Protein AF-A0A3D5D8W9-F1 (afdb_monomer_lite)

Radius of gyration: 18.55 Å; chains: 1; bounding box: 36×36×40 Å

Foldseek 3Di:
DPPVVVVVVVVVVVVVVVQDPVNVVVVVVVVVVVVVVVLVVQLPDLDKDFDADPVRQTPDIHPNNCVVVVHDNVPD

Structure (mmCIF, N/CA/C/O backbone):
data_AF-A0A3D5D8W9-F1
#
_entry.id   AF-A0A3D5D8W9-F1
#
loop_
_atom_site.group_PDB
_atom_site.id
_atom_site.type_symbol
_atom_site.label_atom_id
_atom_site.label_alt_id
_atom_site.label_comp_id
_atom_site.label_asym_id
_atom_site.label_entity_id
_atom_site.label_seq_id
_atom_site.pdbx_PDB_ins_code
_atom_site.Cartn_x
_atom_site.Cartn_y
_atom_site.Cartn_z
_atom_site.occupancy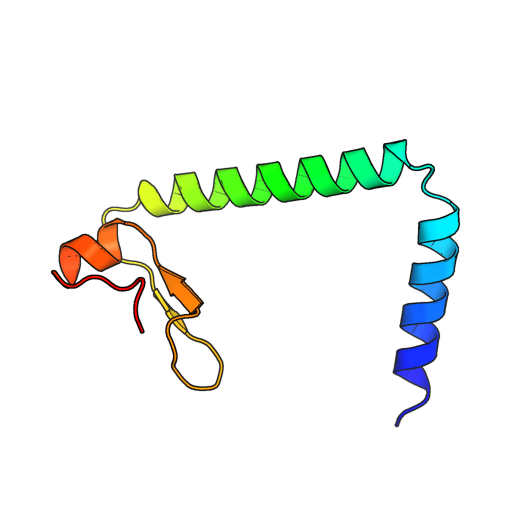
_atom_site.B_iso_or_equiv
_atom_site.auth_seq_id
_atom_site.auth_comp_id
_atom_site.auth_asym_id
_atom_site.auth_atom_id
_atom_site.pdbx_PDB_model_num
ATOM 1 N N . MET A 1 1 ? -18.982 -23.846 14.701 1.00 49.25 1 MET A N 1
ATOM 2 C CA . MET A 1 1 ? -18.059 -22.731 15.019 1.00 49.25 1 MET A CA 1
ATOM 3 C C . MET A 1 1 ? -18.494 -21.418 14.345 1.00 49.25 1 MET A C 1
ATOM 5 O O . MET A 1 1 ? -17.692 -20.766 13.695 1.00 49.25 1 MET A O 1
ATOM 9 N N . ALA A 1 2 ? -19.768 -21.017 14.467 1.00 51.19 2 ALA A N 1
ATOM 10 C CA . ALA A 1 2 ? -20.293 -19.788 13.842 1.00 51.19 2 ALA A CA 1
ATOM 11 C C . ALA A 1 2 ? -20.640 -18.683 14.862 1.00 51.19 2 ALA A C 1
ATOM 13 O O . ALA A 1 2 ? -20.879 -17.547 14.472 1.00 51.19 2 ALA A O 1
ATOM 14 N N . THR A 1 3 ? -20.625 -19.005 16.158 1.00 49.12 3 THR A N 1
ATOM 15 C CA . THR A 1 3 ? -21.136 -18.147 17.239 1.00 49.12 3 THR A CA 1
ATOM 16 C C . THR A 1 3 ? -20.124 -17.099 17.728 1.00 49.12 3 THR A C 1
ATOM 18 O O . THR A 1 3 ? -20.517 -16.085 18.292 1.00 49.12 3 THR A O 1
ATOM 21 N N . GLU A 1 4 ? -18.821 -17.284 17.482 1.00 53.97 4 GLU A N 1
ATOM 22 C CA . GLU A 1 4 ? -17.780 -16.362 17.975 1.00 53.97 4 GLU A CA 1
ATOM 23 C C . GLU A 1 4 ? -17.642 -15.080 17.141 1.00 53.97 4 GLU A C 1
ATOM 25 O O . GLU A 1 4 ? -17.349 -14.021 17.696 1.00 53.97 4 GLU A O 1
ATOM 30 N N . ARG A 1 5 ? -17.905 -15.135 15.824 1.00 51.56 5 ARG A N 1
ATOM 31 C CA . ARG A 1 5 ? -17.790 -13.955 14.947 1.00 51.56 5 ARG A CA 1
ATOM 32 C C . ARG A 1 5 ? -18.796 -12.871 15.329 1.00 51.56 5 ARG A C 1
ATOM 34 O O . ARG A 1 5 ? -18.410 -11.714 15.450 1.00 51.56 5 ARG A O 1
ATOM 41 N N . THR A 1 6 ? -20.043 -13.245 15.610 1.00 55.09 6 THR A N 1
ATOM 42 C CA . THR A 1 6 ? -21.105 -12.302 16.000 1.00 55.09 6 THR A CA 1
ATOM 43 C C . THR A 1 6 ? -20.765 -11.562 17.297 1.00 55.09 6 THR A C 1
ATOM 45 O O . THR A 1 6 ? -20.912 -10.349 17.370 1.00 55.09 6 THR A O 1
ATOM 48 N N . SER A 1 7 ? -20.179 -12.259 18.278 1.00 57.28 7 SER A N 1
ATOM 49 C CA . SER A 1 7 ? -19.759 -11.679 19.564 1.00 57.28 7 SER A CA 1
ATOM 50 C C . SER 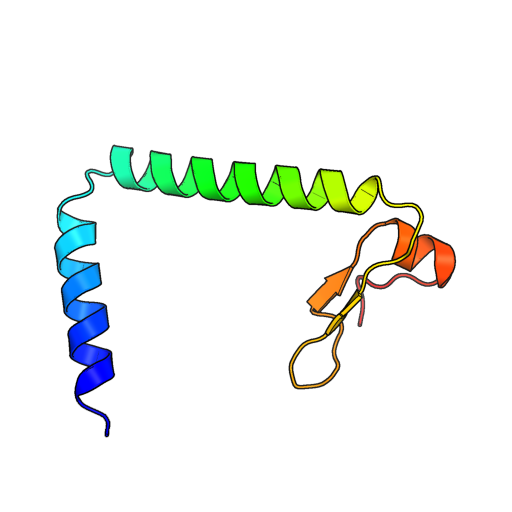A 1 7 ? -18.621 -10.651 19.450 1.00 57.28 7 SER A C 1
ATOM 52 O O . SER A 1 7 ? -18.505 -9.754 20.289 1.00 57.28 7 SER A O 1
ATOM 54 N N . PHE A 1 8 ? -17.734 -10.789 18.463 1.00 59.19 8 PHE A N 1
ATOM 55 C CA . PHE A 1 8 ? -16.661 -9.821 18.227 1.00 59.19 8 PHE A CA 1
ATOM 56 C C . PHE A 1 8 ? -17.199 -8.545 17.572 1.00 59.19 8 PHE A C 1
ATOM 58 O O . PHE A 1 8 ? -16.889 -7.449 18.037 1.00 59.19 8 PHE A O 1
ATOM 65 N N . PHE A 1 9 ? -18.062 -8.688 16.560 1.00 56.12 9 PHE A N 1
ATOM 66 C CA . PHE A 1 9 ? -18.686 -7.546 15.891 1.00 56.12 9 PHE A CA 1
ATOM 67 C C . PHE A 1 9 ? -19.634 -6.775 16.816 1.00 56.12 9 PHE A C 1
ATOM 69 O O . PHE A 1 9 ? -19.563 -5.553 16.819 1.00 56.12 9 PHE A O 1
ATOM 76 N N . ASP A 1 10 ? -20.406 -7.446 17.680 1.00 60.88 10 ASP A N 1
ATOM 77 C CA . ASP A 1 10 ? -21.255 -6.774 18.682 1.00 60.88 10 ASP A CA 1
ATOM 78 C C . ASP A 1 10 ? -20.442 -5.952 19.694 1.00 60.88 10 ASP A C 1
ATOM 80 O O . ASP A 1 10 ? -20.838 -4.857 20.094 1.00 60.88 10 ASP A O 1
ATOM 84 N N . ARG A 1 11 ? -19.260 -6.443 20.092 1.00 61.00 11 ARG A N 1
ATOM 85 C CA . ARG A 1 11 ? -18.364 -5.718 21.010 1.00 61.00 11 ARG A CA 1
ATOM 86 C C . ARG A 1 11 ? -17.679 -4.519 20.358 1.00 61.00 11 ARG A C 1
ATOM 88 O O . ARG A 1 11 ? -17.371 -3.554 21.055 1.00 61.00 11 ARG A O 1
ATOM 95 N N . ILE A 1 12 ? -17.423 -4.584 19.053 1.00 59.84 12 ILE A N 1
ATOM 96 C CA . ILE A 1 12 ? -16.881 -3.460 18.283 1.00 59.84 12 ILE A CA 1
ATOM 97 C C . ILE A 1 12 ? -17.980 -2.435 18.009 1.00 59.84 12 ILE A C 1
ATOM 99 O O . ILE A 1 12 ? -17.757 -1.250 18.235 1.00 59.84 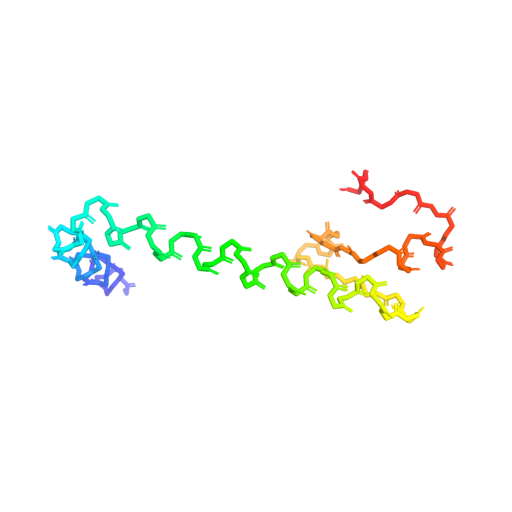12 ILE A O 1
ATOM 103 N N . ALA A 1 13 ? -19.174 -2.883 17.617 1.00 59.53 13 ALA A N 1
ATOM 104 C CA . ALA A 1 13 ? -20.327 -2.027 17.359 1.00 59.53 13 ALA A CA 1
ATOM 105 C C . ALA A 1 13 ? -20.705 -1.195 18.596 1.00 59.53 13 ALA A C 1
ATOM 107 O O . ALA A 1 13 ? -20.778 0.026 18.507 1.00 59.53 13 ALA A O 1
ATOM 108 N N . GLY A 1 14 ? -20.792 -1.818 19.779 1.00 62.97 14 GLY A N 1
ATOM 109 C CA . GLY A 1 14 ? -21.097 -1.106 21.028 1.00 62.97 14 GLY A CA 1
ATOM 110 C C . GLY A 1 14 ? -20.006 -0.139 21.519 1.00 62.97 14 GLY A C 1
ATOM 111 O O . GLY A 1 14 ? -20.255 0.659 22.420 1.00 62.97 14 GLY A O 1
ATOM 112 N N . ARG A 1 15 ? -18.791 -0.198 20.952 1.00 56.50 15 ARG A N 1
ATOM 113 C CA . ARG A 1 15 ? -17.715 0.781 21.199 1.00 56.50 15 ARG A CA 1
ATOM 114 C C . ARG A 1 15 ? -17.668 1.883 20.143 1.00 56.50 15 ARG A C 1
ATOM 116 O O . ARG A 1 15 ? -17.225 2.981 20.463 1.00 56.50 15 ARG A O 1
ATOM 123 N N . ILE A 1 16 ? -18.132 1.610 18.922 1.00 55.59 16 ILE A N 1
ATOM 124 C CA . ILE A 1 16 ? -18.318 2.623 17.874 1.00 55.59 16 ILE A CA 1
ATOM 125 C C . ILE A 1 16 ? -19.417 3.610 18.285 1.00 55.59 16 ILE A C 1
ATOM 127 O O . ILE A 1 16 ? -19.228 4.803 18.090 1.00 55.59 16 ILE A O 1
ATOM 131 N N . ASP A 1 17 ? -20.469 3.152 18.970 1.00 54.19 17 ASP A N 1
ATOM 132 C CA . ASP A 1 17 ? -21.500 4.030 19.556 1.00 54.19 17 ASP A CA 1
ATOM 133 C C . ASP A 1 17 ? -20.965 4.992 20.642 1.00 54.19 17 ASP A C 1
ATOM 135 O O . ASP A 1 17 ? -21.642 5.953 20.994 1.00 54.19 17 ASP A O 1
ATOM 139 N N . GLN A 1 18 ? -19.762 4.754 21.189 1.00 56.28 18 GLN A N 1
ATOM 140 C CA . GLN A 1 18 ? -19.105 5.639 22.170 1.00 56.28 18 GLN A CA 1
ATOM 141 C C . GLN A 1 18 ? -18.050 6.562 21.545 1.00 56.28 18 GLN A C 1
ATOM 143 O O . GLN A 1 18 ? -17.478 7.404 22.240 1.00 56.28 18 GLN A O 1
ATOM 148 N N . LEU A 1 19 ? -17.769 6.408 20.250 1.00 52.75 19 LEU A N 1
ATOM 149 C CA . LEU A 1 19 ? -17.012 7.387 19.488 1.00 52.75 19 LEU A CA 1
ATOM 150 C C . LEU A 1 19 ? -18.028 8.382 18.932 1.00 52.75 19 LEU A C 1
ATOM 152 O O . LEU A 1 19 ? -18.679 8.106 17.927 1.00 52.75 19 LEU A O 1
ATOM 156 N N . ASP A 1 20 ? -18.139 9.553 19.559 1.00 61.78 20 ASP A N 1
ATOM 157 C CA . ASP A 1 20 ? -18.761 10.701 18.898 1.00 61.78 20 ASP A CA 1
ATOM 158 C C . ASP A 1 20 ? -18.145 10.859 17.496 1.00 61.78 20 ASP A C 1
ATOM 160 O O . ASP A 1 20 ? -16.989 10.484 17.269 1.00 61.78 20 ASP A O 1
ATOM 164 N N . SER A 1 21 ? -18.901 11.408 16.541 1.00 61.50 21 SER A N 1
ATOM 165 C CA . SER A 1 21 ? -18.468 11.591 15.142 1.00 61.50 21 SER A CA 1
ATOM 166 C C . SER A 1 21 ? -17.032 12.142 15.016 1.00 61.50 21 SER A C 1
ATOM 168 O O . SER A 1 21 ? -16.300 11.762 14.102 1.00 61.50 21 SER A O 1
ATOM 170 N N . ASP A 1 22 ? -16.595 12.973 15.966 1.00 63.19 22 ASP A N 1
ATOM 171 C CA . ASP A 1 22 ? -15.242 13.537 16.057 1.00 63.19 22 ASP A CA 1
ATOM 172 C C . ASP A 1 22 ? -14.143 12.499 16.369 1.00 63.19 22 ASP A C 1
ATOM 174 O O . ASP A 1 22 ? -13.033 12.562 15.830 1.00 63.19 22 ASP A O 1
ATOM 178 N N . GLY A 1 23 ? -14.438 11.505 17.208 1.00 70.00 23 GLY A N 1
ATOM 179 C CA . GLY A 1 23 ? -13.531 10.404 17.532 1.00 70.00 23 GLY A CA 1
ATOM 180 C C . GLY A 1 23 ? -13.305 9.474 16.341 1.00 70.00 23 GLY A C 1
ATOM 181 O O . GLY A 1 23 ? -12.164 9.111 16.047 1.00 70.00 23 GLY A O 1
ATOM 182 N N . LEU A 1 24 ? -14.370 9.147 15.600 1.00 76.38 24 LEU A N 1
ATOM 183 C CA . LEU A 1 24 ? -14.267 8.346 14.377 1.00 76.38 24 LEU A CA 1
ATOM 184 C C . LEU A 1 24 ? -13.502 9.100 13.279 1.00 76.38 24 LEU A C 1
ATOM 186 O O . LEU A 1 24 ? -12.593 8.532 12.674 1.00 76.38 24 LEU A O 1
ATOM 190 N N . GLN A 1 25 ? -13.799 10.389 13.081 1.00 72.12 25 GLN A N 1
ATOM 191 C CA . GLN A 1 25 ? -13.054 11.275 12.175 1.00 72.12 25 GLN A CA 1
ATOM 192 C C . GLN A 1 25 ? -11.557 11.301 12.511 1.00 72.12 25 GLN A C 1
ATOM 194 O O . GLN A 1 25 ? -10.716 11.177 11.623 1.00 72.12 25 GLN A O 1
ATOM 199 N N . THR A 1 26 ? -11.207 11.391 13.797 1.00 79.75 26 THR A N 1
ATOM 200 C CA . THR A 1 26 ? -9.806 11.409 14.246 1.00 79.75 26 THR A CA 1
ATOM 201 C C . THR A 1 26 ? -9.082 10.103 13.922 1.00 79.75 26 THR A C 1
ATOM 203 O O . THR A 1 26 ? -7.943 10.127 13.449 1.00 79.75 26 THR A O 1
ATOM 206 N N . VAL A 1 27 ? -9.733 8.958 14.147 1.00 80.19 27 VAL A N 1
ATOM 207 C CA . VAL A 1 27 ? -9.162 7.639 13.837 1.00 80.19 27 VAL A CA 1
ATOM 208 C C . VAL A 1 27 ? -9.009 7.449 12.328 1.00 80.19 27 VAL A C 1
ATOM 210 O O . VAL A 1 27 ? -7.937 7.052 11.878 1.00 80.19 27 VAL A O 1
ATOM 213 N N . VAL A 1 28 ? -10.027 7.797 11.537 1.00 82.62 28 VAL A N 1
ATOM 214 C CA . VAL A 1 28 ? -9.969 7.728 10.068 1.00 82.62 28 VAL A CA 1
ATOM 215 C C . VAL A 1 28 ? -8.861 8.632 9.521 1.00 82.62 28 VAL A C 1
ATOM 217 O O . VAL A 1 28 ? -8.042 8.181 8.723 1.00 82.62 28 VAL A O 1
ATOM 220 N N . ALA A 1 29 ? -8.756 9.874 10.002 1.00 81.38 29 ALA A N 1
ATOM 221 C CA . ALA A 1 29 ? -7.710 10.810 9.589 1.00 81.38 29 ALA A CA 1
ATOM 222 C C . ALA A 1 29 ? -6.300 10.357 10.001 1.00 81.38 29 ALA A C 1
ATOM 224 O O . ALA A 1 29 ? -5.306 10.721 9.369 1.00 81.38 29 ALA A O 1
ATOM 225 N N . ARG A 1 30 ? -6.173 9.596 11.091 1.00 8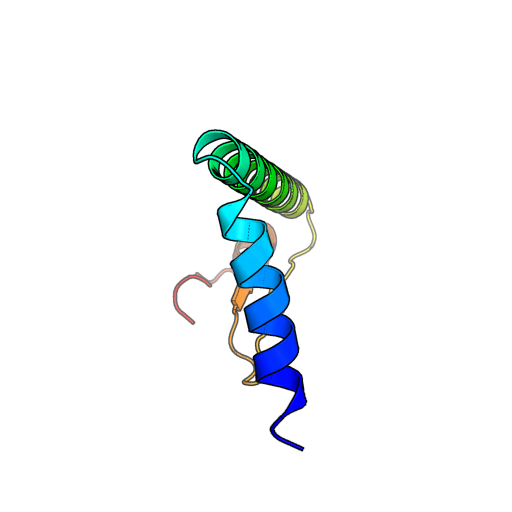3.06 30 ARG A N 1
ATOM 226 C CA . ARG A 1 30 ? -4.897 8.997 11.489 1.00 83.06 30 ARG A CA 1
ATOM 227 C C . ARG A 1 30 ? -4.518 7.830 10.578 1.00 83.06 30 ARG A C 1
ATOM 229 O O . ARG A 1 30 ? -3.387 7.802 10.112 1.00 83.06 30 ARG A O 1
ATOM 236 N N . LEU A 1 31 ? -5.455 6.927 10.295 1.00 82.00 31 LEU A N 1
ATOM 237 C CA . LEU A 1 31 ? -5.228 5.791 9.397 1.00 82.00 31 LEU A CA 1
ATOM 238 C C . LEU A 1 31 ? -4.888 6.246 7.973 1.00 82.00 31 LEU A C 1
ATOM 240 O O . LEU A 1 31 ? -3.987 5.682 7.362 1.00 82.00 31 LEU A O 1
ATOM 244 N N . ALA A 1 32 ? -5.557 7.289 7.473 1.00 80.75 32 ALA A N 1
ATOM 245 C CA . ALA A 1 32 ? -5.229 7.894 6.183 1.00 80.75 32 ALA A CA 1
ATOM 246 C C . ALA A 1 32 ? -3.780 8.406 6.158 1.00 80.75 32 ALA A C 1
ATOM 248 O O . ALA A 1 32 ? -3.015 8.025 5.285 1.00 80.75 32 ALA A O 1
ATOM 249 N N . ARG A 1 33 ? -3.356 9.162 7.181 1.00 83.94 33 ARG A N 1
ATOM 250 C CA . ARG A 1 33 ? -1.967 9.645 7.281 1.00 83.94 33 ARG A CA 1
ATOM 251 C C . ARG A 1 33 ? -0.935 8.527 7.386 1.00 83.94 33 ARG A C 1
ATOM 253 O O . ARG A 1 33 ? 0.134 8.643 6.801 1.00 83.94 33 ARG A O 1
ATOM 260 N N . GLU A 1 34 ? -1.222 7.477 8.153 1.00 85.56 34 GLU A N 1
ATOM 261 C CA . GLU A 1 34 ? -0.323 6.321 8.262 1.00 85.56 34 GLU A CA 1
ATOM 262 C C . GLU A 1 34 ? -0.209 5.583 6.918 1.00 85.56 34 GLU A C 1
ATOM 264 O O . GLU A 1 34 ? 0.893 5.188 6.544 1.00 85.56 34 GLU A O 1
ATOM 269 N N . ARG A 1 35 ? -1.306 5.465 6.156 1.00 82.12 35 ARG A N 1
ATOM 270 C CA . ARG A 1 35 ? -1.284 4.928 4.789 1.00 82.12 35 ARG A CA 1
ATOM 271 C C . ARG A 1 35 ? -0.451 5.804 3.849 1.00 82.12 35 ARG A C 1
ATOM 273 O O . ARG A 1 35 ? 0.452 5.278 3.209 1.00 82.12 35 ARG A O 1
ATOM 280 N N . ASP A 1 36 ? -0.722 7.106 3.792 1.00 81.88 36 ASP A N 1
ATOM 281 C CA . ASP A 1 36 ? -0.035 8.033 2.879 1.00 81.88 36 ASP A CA 1
ATOM 282 C C . ASP A 1 36 ? 1.477 8.075 3.158 1.00 81.88 36 ASP A C 1
ATOM 284 O O . ASP A 1 36 ? 2.307 8.124 2.248 1.00 81.88 36 ASP A O 1
ATOM 288 N N . PHE A 1 37 ? 1.850 8.013 4.440 1.00 82.69 37 PHE A N 1
ATOM 289 C CA . PHE A 1 37 ? 3.245 7.919 4.855 1.00 82.69 37 PHE A CA 1
ATOM 290 C C . PHE A 1 37 ? 3.908 6.634 4.353 1.00 82.69 37 PHE A C 1
ATOM 292 O O . PHE A 1 37 ? 5.028 6.686 3.849 1.00 82.69 37 PHE A O 1
ATOM 299 N N . LEU A 1 38 ? 3.229 5.488 4.480 1.00 81.19 38 LEU A N 1
ATOM 300 C CA . LEU A 1 38 ? 3.749 4.213 3.990 1.00 81.19 38 LEU A CA 1
ATOM 301 C C . LEU A 1 38 ? 3.904 4.215 2.467 1.00 81.19 38 LEU A C 1
ATOM 303 O O . LEU A 1 38 ? 4.957 3.800 1.996 1.00 81.19 38 LEU A O 1
ATOM 307 N N . GLU A 1 39 ? 2.921 4.723 1.716 1.00 79.44 39 GLU A N 1
ATOM 308 C CA . GLU A 1 39 ? 3.023 4.877 0.254 1.00 79.44 39 GLU A CA 1
ATOM 309 C C . GLU A 1 39 ? 4.262 5.700 -0.119 1.00 79.44 39 GLU A C 1
ATOM 311 O O . GLU A 1 39 ? 5.125 5.219 -0.848 1.00 79.44 39 GLU A O 1
ATOM 316 N N . THR A 1 40 ? 4.430 6.867 0.511 1.00 83.44 40 THR A N 1
ATOM 317 C CA . THR A 1 40 ? 5.592 7.739 0.276 1.00 83.44 40 THR A CA 1
ATOM 318 C C . THR A 1 40 ? 6.914 7.024 0.566 1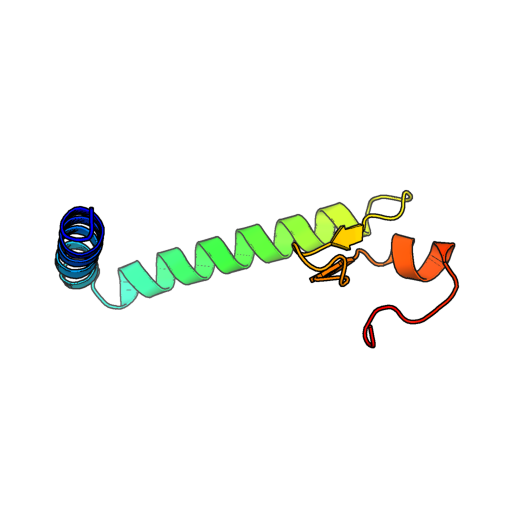.00 83.44 40 THR A C 1
ATOM 320 O O . THR A 1 40 ? 7.871 7.152 -0.193 1.00 83.44 40 THR A O 1
ATOM 323 N N . LEU A 1 41 ? 6.999 6.267 1.666 1.00 83.81 41 LEU A N 1
ATOM 324 C CA . LEU A 1 41 ? 8.213 5.516 1.986 1.00 83.81 41 LEU A CA 1
ATOM 325 C C . LEU A 1 41 ? 8.524 4.458 0.928 1.00 83.81 41 LEU A C 1
ATOM 327 O O . LEU A 1 41 ? 9.686 4.304 0.558 1.00 83.81 41 LEU A O 1
ATOM 331 N N . PHE A 1 42 ? 7.522 3.733 0.439 1.00 82.12 42 PHE A N 1
ATOM 332 C CA . PHE A 1 42 ? 7.757 2.714 -0.576 1.00 82.12 42 PHE A CA 1
ATOM 333 C C . PHE A 1 42 ? 8.145 3.298 -1.933 1.00 82.12 42 PHE A C 1
ATOM 335 O O . PHE A 1 42 ? 8.968 2.692 -2.619 1.00 82.12 42 PHE A O 1
ATOM 342 N N . ASP A 1 43 ? 7.631 4.471 -2.296 1.00 79.12 43 ASP A N 1
ATOM 343 C CA . ASP A 1 43 ? 8.042 5.167 -3.520 1.00 79.12 43 ASP A CA 1
ATOM 344 C C . ASP A 1 43 ? 9.494 5.665 -3.447 1.00 79.12 43 ASP A C 1
ATOM 346 O O . ASP A 1 43 ? 10.161 5.795 -4.469 1.00 79.12 43 ASP A O 1
ATOM 350 N N . THR A 1 44 ? 10.043 5.878 -2.244 1.00 83.56 44 THR A N 1
ATOM 351 C CA . THR A 1 44 ? 11.470 6.226 -2.090 1.00 83.56 44 THR A CA 1
ATOM 352 C C . THR A 1 44 ? 12.430 5.039 -2.224 1.00 83.56 44 THR A C 1
ATOM 354 O O . THR A 1 44 ? 13.643 5.247 -2.267 1.00 83.56 44 THR A O 1
ATOM 357 N N . ILE A 1 45 ? 11.931 3.800 -2.262 1.00 85.19 45 ILE A N 1
ATOM 358 C CA . ILE A 1 45 ? 12.766 2.600 -2.392 1.00 85.19 45 ILE A CA 1
ATOM 359 C C . ILE A 1 45 ? 13.112 2.381 -3.871 1.00 85.19 45 ILE A C 1
ATOM 361 O O . ILE A 1 45 ? 12.218 2.267 -4.703 1.00 85.19 45 ILE A O 1
ATOM 365 N N . GLU A 1 46 ? 14.405 2.271 -4.200 1.00 82.94 46 GLU A N 1
ATOM 366 C CA . GLU A 1 46 ? 14.870 1.993 -5.574 1.00 82.94 46 GLU A CA 1
ATOM 367 C C . GLU A 1 46 ? 14.531 0.564 -6.044 1.00 82.94 46 GLU A C 1
ATOM 369 O O . GLU A 1 46 ? 14.365 0.320 -7.239 1.00 82.94 46 GLU A O 1
ATOM 374 N N . ASP A 1 47 ? 14.375 -0.377 -5.109 1.00 89.38 47 ASP A N 1
ATOM 375 C CA . ASP A 1 47 ? 13.878 -1.724 -5.390 1.00 89.38 47 ASP A CA 1
ATOM 376 C C . ASP A 1 47 ? 12.358 -1.719 -5.658 1.00 89.38 47 ASP A C 1
ATOM 378 O O . ASP A 1 47 ? 11.564 -1.042 -4.996 1.00 89.38 47 ASP A O 1
ATOM 382 N N . GLY A 1 48 ? 11.925 -2.535 -6.620 1.00 89.69 48 GLY A N 1
ATOM 383 C CA . GLY A 1 48 ? 10.508 -2.724 -6.925 1.00 89.69 48 GLY A CA 1
ATOM 384 C C . GLY A 1 48 ? 9.805 -3.598 -5.886 1.00 89.69 48 GLY A C 1
ATOM 385 O O . GLY A 1 48 ? 10.242 -4.715 -5.605 1.00 89.69 48 GLY A O 1
ATOM 386 N N . VAL A 1 49 ? 8.679 -3.119 -5.356 1.00 90.44 49 VAL A N 1
ATOM 387 C CA . VAL A 1 49 ? 7.827 -3.847 -4.408 1.00 90.44 49 VAL A CA 1
ATOM 388 C C . VAL A 1 49 ? 6.493 -4.190 -5.066 1.00 90.44 49 VAL A C 1
ATOM 390 O O . VAL A 1 49 ? 5.813 -3.325 -5.610 1.00 90.44 49 VAL A O 1
ATOM 393 N N . LEU A 1 50 ? 6.103 -5.462 -4.972 1.00 91.31 50 LEU A N 1
ATOM 394 C CA . LEU A 1 50 ? 4.848 -6.009 -5.486 1.00 91.31 50 LEU A CA 1
ATOM 395 C C . LEU A 1 50 ? 4.145 -6.796 -4.388 1.00 91.31 50 LEU A C 1
ATOM 397 O O . LEU A 1 50 ? 4.740 -7.678 -3.766 1.00 91.31 50 LEU A O 1
ATOM 401 N N . VAL A 1 51 ? 2.863 -6.517 -4.187 1.00 91.19 51 VAL A N 1
ATOM 402 C CA . VAL A 1 51 ? 2.006 -7.279 -3.279 1.00 91.19 51 VAL A CA 1
ATOM 403 C C . VAL A 1 51 ? 0.984 -8.034 -4.111 1.00 91.19 51 VAL A C 1
ATOM 405 O O . VAL A 1 51 ? 0.291 -7.441 -4.938 1.00 91.19 51 VAL A O 1
ATOM 408 N N . LEU A 1 52 ? 0.898 -9.344 -3.887 1.00 92.56 52 LEU A N 1
ATOM 409 C CA . LEU A 1 52 ? -0.052 -10.218 -4.562 1.00 92.56 52 LEU A CA 1
ATOM 410 C C . LEU A 1 52 ? -1.159 -10.658 -3.604 1.00 92.56 52 LEU A C 1
ATOM 412 O O . LEU A 1 52 ? -0.906 -10.938 -2.430 1.00 92.56 52 LEU A O 1
ATOM 416 N N . ASP A 1 53 ? -2.376 -10.783 -4.122 1.00 93.00 53 ASP A N 1
ATOM 417 C CA . ASP A 1 53 ? -3.475 -11.418 -3.407 1.00 93.00 53 ASP A CA 1
ATOM 418 C C . ASP A 1 53 ? -3.351 -12.959 -3.410 1.00 93.00 53 ASP A C 1
ATOM 420 O O . ASP A 1 53 ? -2.453 -13.559 -4.008 1.00 93.00 53 ASP A O 1
ATOM 424 N N . ALA A 1 54 ? -4.295 -13.639 -2.754 1.00 95.06 54 ALA A N 1
ATOM 425 C CA . ALA A 1 54 ? -4.319 -15.104 -2.693 1.00 95.06 54 ALA A CA 1
ATOM 426 C C . ALA A 1 54 ? -4.533 -15.795 -4.059 1.00 95.06 54 ALA A C 1
ATOM 428 O O . ALA A 1 54 ? -4.379 -17.012 -4.159 1.00 95.06 54 ALA A O 1
ATOM 429 N N . LYS A 1 55 ? -4.912 -15.045 -5.100 1.00 95.44 55 LYS A N 1
ATOM 430 C CA . LYS A 1 55 ? -5.079 -15.506 -6.485 1.00 95.44 55 LYS A CA 1
ATOM 431 C C . LYS A 1 55 ? -3.890 -15.107 -7.370 1.00 95.44 55 LYS A C 1
ATOM 433 O O . LYS A 1 55 ? -3.976 -15.250 -8.590 1.00 95.44 55 LYS A O 1
ATOM 438 N N . ALA A 1 56 ? -2.800 -14.634 -6.763 1.00 91.00 56 ALA A N 1
ATOM 439 C CA . ALA A 1 56 ? -1.607 -14.139 -7.438 1.00 91.00 56 ALA A CA 1
ATOM 440 C C . ALA A 1 56 ? -1.860 -12.936 -8.369 1.00 91.00 56 ALA A C 1
ATOM 442 O O . ALA A 1 56 ? -1.119 -12.743 -9.330 1.00 91.00 56 ALA A O 1
ATOM 443 N N . GLN A 1 57 ? -2.897 -12.137 -8.101 1.00 91.88 57 GLN A N 1
ATOM 444 C CA . GLN A 1 57 ? -3.125 -10.859 -8.780 1.00 91.88 57 GLN A CA 1
ATOM 445 C C . GLN A 1 57 ? -2.421 -9.737 -8.024 1.00 91.88 57 GLN A C 1
ATOM 447 O O . GLN A 1 57 ? -2.341 -9.781 -6.796 1.00 91.88 57 GLN A O 1
ATOM 452 N N . ILE A 1 58 ? -1.921 -8.731 -8.742 1.00 91.00 58 ILE A N 1
ATOM 453 C CA . ILE A 1 58 ? -1.256 -7.580 -8.128 1.00 91.00 58 ILE A CA 1
ATOM 454 C C . ILE A 1 58 ? -2.309 -6.758 -7.385 1.00 91.00 58 ILE A C 1
ATOM 456 O O . ILE A 1 58 ? -3.214 -6.199 -7.990 1.00 91.00 58 ILE A O 1
ATOM 460 N N . SER A 1 59 ? -2.200 -6.699 -6.059 1.00 91.06 59 SER A N 1
ATOM 461 C CA . SER A 1 59 ? -3.074 -5.875 -5.222 1.00 91.06 59 SER A CA 1
ATOM 462 C C . SER A 1 59 ? -2.496 -4.488 -4.956 1.00 91.06 59 SER A C 1
ATOM 464 O O . SER A 1 59 ? -3.247 -3.587 -4.591 1.00 91.06 59 SER A O 1
ATOM 466 N N . TRP A 1 60 ? -1.171 -4.335 -5.067 1.00 89.69 60 TRP A N 1
ATOM 467 C CA . TRP A 1 60 ? -0.465 -3.068 -4.871 1.00 89.69 60 TRP A CA 1
ATOM 468 C C . TRP A 1 60 ? 0.977 -3.145 -5.404 1.00 89.69 60 TRP A C 1
ATOM 470 O O . TRP A 1 60 ? 1.585 -4.221 -5.379 1.00 89.69 60 TRP A O 1
ATOM 480 N N . HIS A 1 61 ? 1.530 -2.012 -5.835 1.00 90.44 61 HIS A N 1
ATOM 481 C CA . HIS A 1 61 ? 2.931 -1.859 -6.232 1.00 90.44 61 HIS A CA 1
ATOM 482 C C . HIS A 1 61 ? 3.439 -0.439 -5.925 1.00 90.44 61 HIS A C 1
ATOM 484 O O . HIS A 1 61 ? 2.632 0.484 -5.836 1.00 90.44 61 HIS A O 1
ATOM 490 N N . ASN A 1 62 ? 4.759 -0.269 -5.784 1.00 89.94 62 ASN A N 1
ATOM 491 C CA . ASN A 1 62 ? 5.393 1.060 -5.754 1.00 89.94 62 ASN A CA 1
ATOM 492 C C . ASN A 1 62 ? 5.756 1.545 -7.170 1.00 89.94 62 ASN A C 1
ATOM 494 O O . ASN A 1 62 ? 5.710 0.768 -8.131 1.00 89.94 62 ASN A O 1
ATOM 498 N N . GLU A 1 63 ? 6.152 2.815 -7.298 1.00 88.62 63 GLU A N 1
ATOM 499 C CA . GLU A 1 63 ? 6.577 3.398 -8.585 1.00 88.62 63 GLU A CA 1
ATOM 500 C C . GLU A 1 63 ? 7.785 2.656 -9.195 1.00 88.62 63 GLU A C 1
ATOM 502 O O . GLU A 1 63 ? 7.807 2.343 -10.389 1.00 88.62 63 GLU A O 1
ATOM 507 N N . SER A 1 64 ? 8.769 2.283 -8.369 1.00 90.88 64 SER A N 1
ATOM 508 C CA . SER A 1 64 ? 9.968 1.566 -8.824 1.00 90.88 64 SER A CA 1
ATOM 509 C C . SER A 1 64 ? 9.649 0.219 -9.478 1.00 90.88 64 SER A C 1
ATOM 511 O O . SER A 1 64 ? 10.310 -0.158 -10.444 1.00 90.88 64 SER A O 1
ATOM 513 N N . ALA A 1 65 ? 8.625 -0.510 -9.019 1.00 91.88 65 ALA A N 1
ATOM 514 C CA . ALA A 1 65 ? 8.216 -1.770 -9.642 1.00 91.88 65 ALA A CA 1
ATOM 515 C C . ALA A 1 65 ? 7.725 -1.574 -11.085 1.00 91.88 65 ALA A C 1
ATOM 517 O O . ALA A 1 65 ? 8.088 -2.355 -11.966 1.00 91.88 65 ALA A O 1
ATOM 518 N N . GLU A 1 66 ? 6.945 -0.522 -11.340 1.00 90.69 66 GLU A N 1
ATOM 519 C CA . GLU A 1 66 ? 6.487 -0.170 -12.687 1.00 90.69 66 GLU A CA 1
ATOM 520 C C . GLU A 1 66 ? 7.667 0.245 -13.577 1.00 90.69 66 GLU A C 1
ATOM 522 O O . GLU A 1 66 ? 7.786 -0.218 -14.716 1.00 90.69 66 GLU A O 1
ATOM 527 N N . HIS A 1 67 ? 8.595 1.038 -13.032 1.00 89.94 67 HIS A N 1
ATOM 528 C CA . HIS A 1 67 ? 9.796 1.466 -13.746 1.00 89.94 67 HIS A CA 1
ATOM 529 C C . HIS A 1 67 ? 10.707 0.291 -14.132 1.00 89.94 67 HIS A C 1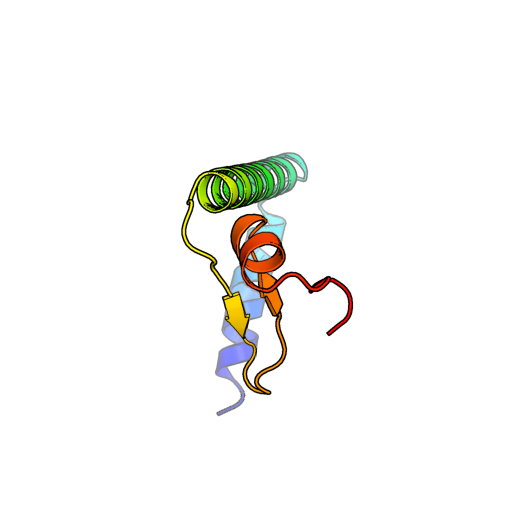
ATOM 531 O O . HIS A 1 67 ? 11.147 0.192 -15.279 1.00 89.94 67 HIS A O 1
ATOM 537 N N . LEU A 1 68 ? 10.968 -0.622 -13.192 1.00 90.81 68 LEU A N 1
ATOM 538 C CA . LEU A 1 68 ? 11.853 -1.772 -13.393 1.00 90.81 68 LEU A CA 1
ATOM 539 C C . LEU A 1 68 ? 11.255 -2.817 -14.342 1.00 90.81 68 LEU A C 1
ATOM 541 O O . LEU A 1 68 ? 11.993 -3.440 -15.106 1.00 90.81 68 LEU A O 1
ATOM 545 N N . LEU A 1 69 ? 9.934 -3.019 -14.303 1.00 90.75 69 LEU A N 1
ATOM 546 C CA . LEU A 1 69 ? 9.243 -3.951 -15.198 1.00 90.75 69 LEU A CA 1
ATOM 547 C C . LEU A 1 69 ? 8.944 -3.344 -16.574 1.00 90.75 69 LEU A C 1
ATOM 549 O O . LEU A 1 69 ? 8.736 -4.092 -17.532 1.00 90.75 69 LEU A O 1
ATOM 553 N N . GLY A 1 70 ? 8.943 -2.013 -16.689 1.00 90.31 70 GLY A N 1
ATOM 554 C CA . GLY A 1 70 ? 8.738 -1.293 -17.945 1.00 90.31 70 GLY A CA 1
ATOM 555 C C . GLY A 1 70 ? 7.331 -1.449 -18.529 1.00 90.31 70 GLY A C 1
ATOM 556 O O . GLY A 1 70 ? 7.155 -1.332 -19.743 1.00 90.31 70 GLY A O 1
ATOM 557 N N . LEU A 1 71 ? 6.335 -1.761 -17.696 1.00 88.00 71 LEU A N 1
ATOM 558 C CA . LEU A 1 71 ? 4.952 -2.024 -18.096 1.00 88.00 71 LEU A CA 1
ATOM 559 C C . LEU A 1 71 ? 3.989 -1.450 -17.049 1.00 88.00 71 LEU A C 1
ATOM 561 O O . LEU A 1 71 ? 4.263 -1.610 -15.863 1.00 88.00 71 LEU A O 1
ATOM 565 N N . PRO A 1 72 ? 2.847 -0.867 -17.460 1.00 84.88 72 PRO A N 1
ATOM 566 C CA . PRO A 1 72 ? 1.877 -0.312 -16.524 1.00 84.88 72 PRO A CA 1
ATOM 567 C C . PRO A 1 72 ? 1.200 -1.420 -15.713 1.00 84.88 72 PRO A C 1
ATOM 569 O O . PRO A 1 72 ? 0.546 -2.300 -16.283 1.00 84.88 72 PRO A O 1
ATOM 572 N N . LEU A 1 73 ? 1.350 -1.365 -14.389 1.00 82.75 73 LEU A N 1
ATOM 573 C CA . LEU A 1 73 ? 0.828 -2.367 -13.452 1.00 82.75 73 LEU A CA 1
ATOM 574 C C . LEU A 1 73 ? -0.597 -2.052 -12.960 1.00 82.75 73 LEU A C 1
ATOM 576 O O . LEU A 1 73 ? -1.297 -2.961 -12.519 1.00 82.75 73 LEU A O 1
ATOM 580 N N . ASP A 1 74 ? -1.078 -0.822 -13.182 1.00 71.31 74 ASP A N 1
ATOM 581 C CA . ASP A 1 74 ? -2.438 -0.333 -12.878 1.00 71.31 74 ASP A CA 1
ATOM 582 C C . ASP A 1 74 ? -3.583 -1.084 -13.602 1.00 71.31 74 ASP A C 1
ATOM 584 O O . ASP A 1 74 ? -4.762 -0.761 -13.435 1.00 71.31 74 ASP A O 1
ATOM 588 N N . LYS A 1 75 ? -3.262 -2.056 -14.467 1.00 53.91 75 LYS A N 1
ATOM 589 C CA . LYS A 1 75 ? -4.220 -2.768 -15.333 1.00 53.91 75 LYS A CA 1
ATOM 590 C C . LYS A 1 75 ? -4.141 -4.300 -15.266 1.00 53.91 75 LYS A C 1
ATOM 592 O O . LYS A 1 75 ? -4.578 -4.948 -16.220 1.00 53.91 75 LYS A O 1
ATOM 597 N N . ALA A 1 76 ? -3.582 -4.871 -14.200 1.00 48.06 76 ALA A N 1
ATOM 598 C CA . ALA A 1 76 ? -3.584 -6.323 -13.985 1.00 48.06 76 ALA A CA 1
ATOM 599 C C . ALA A 1 76 ? -4.922 -6.823 -13.414 1.00 48.06 76 ALA A C 1
ATOM 601 O O . ALA A 1 76 ? -5.410 -6.226 -12.429 1.00 48.06 76 ALA A O 1
#

Sequence (76 aa):
MATERTSFFDRIAGRIDQLDSDGLQTVVARLARERDFLETLFDTIEDGVLVLDAKAQISWHNESAEHLLGLPLDKA

pLDDT: mean 76.45, std 14.76, range [48.06, 95.44]

Secondary structure (DSSP, 8-state):
--HHHHHHHHHHHHHHTTS-HHHHHHHHHHHHHHHHHHHHHHHT-SS--EEE-TTS-EEEE-HHHHHHHTS--TT-